Protein AF-A0A7S2ILF4-F1 (afdb_monomer)

pLDDT: mean 83.19, std 15.34, range [39.09, 96.94]

Sequence (115 aa):
AEERKKSASDAREAMVREAAARRKDAALRHVIISEKRDKKAATFTTAGVPFPFSSREQFERSLRAPLGKEWNTTASHQSLTAPKVSTVKGTIIDPIAIHRKADPAKNASRKLKGH

Secondary structure (DSSP, 8-state):
----PPPHHHHHHHHHHHHHHT-TTTT-TT--------TTGGGGS-SSPPTT-SSHHHHHHHTSS--STTTS-HHHHHHHHS-S----TT-------TT-PPPHHHHHHHHTS--

Organism: NCBI:txid156173

Nearest PDB structures (foldseek):
  7mq9-assembly1_SS  TM=7.281E-01  e=1.003E-04  Homo sapiens
  6rxt-assembly1_UN  TM=6.795E-01  e=5.011E-05  Thermochaetoides thermophila
  6rxu-assembly1_UN  TM=6.795E-01  e=5.011E-05  Thermochaetoides thermophila
  5oql-assembly1_K  TM=7.106E-01  e=2.150E-04  Thermochaetoides thermophila DSM 1495
  6rxy-assembly1_UN  TM=7.137E-01  e=2.470E-04  Thermochaetoides thermophila

InterPro domains:
  IPR006709 Small-subunit processome, Utp14 [PTHR14150] (4-104)

Structure (mmCIF, N/CA/C/O backbone):
data_AF-A0A7S2ILF4-F1
#
_entry.id   AF-A0A7S2ILF4-F1
#
loop_
_atom_site.group_PDB
_atom_site.id
_atom_site.type_symbol
_atom_site.label_atom_id
_atom_site.label_alt_id
_atom_site.label_comp_id
_atom_site.label_asym_id
_atom_site.label_entity_id
_atom_site.label_seq_id
_atom_site.pdbx_PDB_ins_code
_atom_site.Cartn_x
_atom_site.Cartn_y
_atom_site.Cartn_z
_atom_site.occupancy
_atom_site.B_iso_or_equiv
_atom_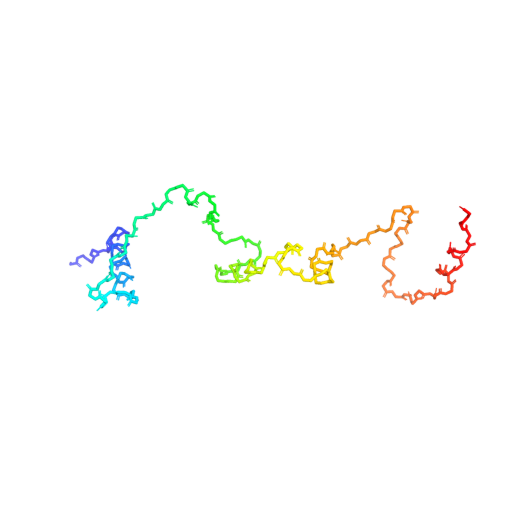site.auth_seq_id
_atom_site.auth_comp_id
_atom_site.auth_asym_id
_atom_site.auth_atom_id
_atom_site.pdbx_PDB_model_num
ATOM 1 N N . ALA A 1 1 ? -52.595 -17.064 8.989 1.00 40.59 1 ALA A N 1
ATOM 2 C CA . ALA A 1 1 ? -51.465 -16.743 9.881 1.00 40.59 1 ALA A CA 1
ATOM 3 C C . ALA A 1 1 ? -50.311 -16.313 8.989 1.00 40.59 1 ALA A C 1
ATOM 5 O O . ALA A 1 1 ? -49.766 -17.145 8.282 1.00 40.59 1 ALA A O 1
ATOM 6 N N . GLU A 1 2 ? -50.072 -15.009 8.885 1.00 47.88 2 GLU A N 1
ATOM 7 C CA . GLU A 1 2 ? -49.186 -14.416 7.879 1.00 47.88 2 GLU A CA 1
ATOM 8 C C . GLU A 1 2 ? -47.786 -14.216 8.474 1.00 47.88 2 GLU A C 1
ATOM 10 O O . GLU A 1 2 ? -47.618 -13.506 9.468 1.00 47.88 2 GLU A O 1
ATOM 15 N N . GLU A 1 3 ? -46.785 -14.890 7.905 1.00 58.28 3 GLU A N 1
ATOM 16 C CA . GLU A 1 3 ? -45.382 -14.737 8.287 1.00 58.28 3 GLU A CA 1
ATOM 17 C C . GLU A 1 3 ? -44.903 -13.318 7.949 1.00 58.28 3 GLU A C 1
ATOM 19 O O . GLU A 1 3 ? -44.620 -12.979 6.798 1.00 58.28 3 GLU A O 1
ATOM 24 N N . ARG A 1 4 ? -44.797 -12.462 8.970 1.00 61.00 4 ARG A N 1
ATOM 25 C CA . ARG A 1 4 ? -44.158 -11.148 8.854 1.00 61.00 4 ARG A CA 1
ATOM 26 C C . ARG A 1 4 ? -42.685 -11.332 8.482 1.00 61.00 4 ARG A C 1
ATOM 28 O O . ARG A 1 4 ? -41.852 -11.643 9.332 1.00 61.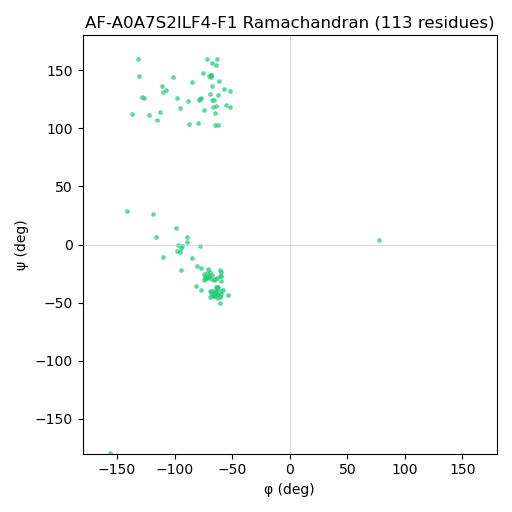00 4 ARG A O 1
ATOM 35 N N . LYS A 1 5 ? -42.355 -11.111 7.209 1.00 64.00 5 LYS A N 1
ATOM 36 C CA . LYS A 1 5 ? -40.971 -10.991 6.733 1.00 64.00 5 LYS A CA 1
ATOM 37 C C . LYS A 1 5 ? -40.277 -9.887 7.540 1.00 64.00 5 LYS A C 1
ATOM 39 O O . LYS A 1 5 ? -40.741 -8.748 7.537 1.00 64.00 5 LYS A O 1
ATOM 44 N N . LYS A 1 6 ? -39.192 -10.225 8.248 1.00 64.12 6 LYS A N 1
ATOM 45 C CA . LYS A 1 6 ? -38.354 -9.240 8.955 1.00 64.12 6 LYS A CA 1
ATOM 46 C C . LYS A 1 6 ? -37.946 -8.134 7.986 1.00 64.12 6 LYS A C 1
ATOM 48 O O . LYS A 1 6 ? -37.498 -8.419 6.874 1.00 64.12 6 LYS A O 1
ATOM 53 N N . SER A 1 7 ? -38.108 -6.885 8.406 1.00 78.88 7 SER A N 1
ATOM 54 C CA . SER A 1 7 ? -37.737 -5.739 7.584 1.00 78.88 7 SER A CA 1
ATOM 55 C C . SER A 1 7 ? -36.207 -5.608 7.502 1.00 78.88 7 SER A C 1
ATOM 57 O O . SER A 1 7 ? -35.469 -6.131 8.342 1.00 78.88 7 SER A O 1
ATOM 59 N N . ALA A 1 8 ? -35.699 -4.907 6.484 1.00 80.06 8 ALA A N 1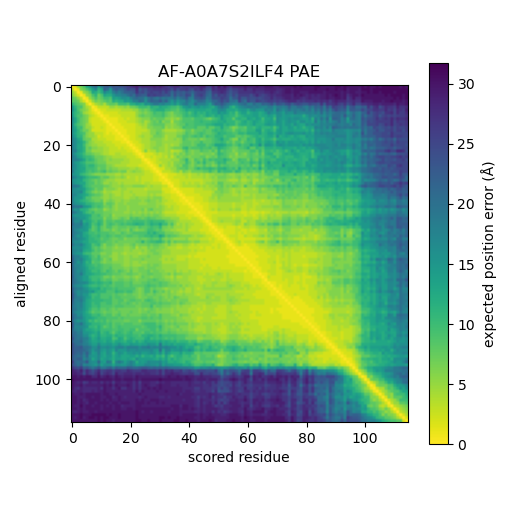
ATOM 60 C CA . ALA A 1 8 ? -34.258 -4.704 6.302 1.00 80.06 8 ALA A CA 1
ATOM 61 C C . ALA A 1 8 ? -33.595 -3.966 7.486 1.00 80.06 8 ALA A C 1
ATOM 63 O O . ALA A 1 8 ? -32.409 -4.177 7.749 1.00 80.06 8 ALA A O 1
ATOM 64 N N . SER A 1 9 ? -34.344 -3.130 8.219 1.00 80.44 9 SER A N 1
ATOM 65 C CA . SER A 1 9 ? -33.867 -2.493 9.452 1.00 80.44 9 SER A CA 1
ATOM 66 C C . SER A 1 9 ? -33.702 -3.504 10.581 1.00 80.44 9 SER A C 1
ATOM 68 O O . SER A 1 9 ? -32.636 -3.530 11.189 1.00 80.44 9 SER A O 1
ATOM 70 N N . ASP A 1 10 ? -34.677 -4.395 10.786 1.00 84.75 10 ASP A N 1
ATOM 71 C CA . ASP A 1 10 ? -34.607 -5.429 11.831 1.00 84.75 10 ASP A CA 1
ATOM 72 C C . ASP A 1 10 ? -33.446 -6.401 11.572 1.00 84.75 10 ASP A C 1
ATOM 74 O O . ASP A 1 10 ? -32.741 -6.823 12.490 1.00 84.75 10 ASP A O 1
ATOM 78 N N . ALA A 1 11 ? -33.214 -6.750 10.300 1.00 84.44 11 ALA A N 1
ATOM 79 C CA . ALA A 1 11 ? -32.087 -7.587 9.893 1.00 84.44 11 ALA A CA 1
ATOM 80 C C . ALA A 1 11 ? -30.738 -6.894 10.150 1.00 84.44 11 ALA A C 1
ATOM 82 O O . ALA A 1 11 ? -29.791 -7.525 10.624 1.00 84.44 11 ALA A O 1
ATOM 83 N N . ARG A 1 12 ? -30.650 -5.585 9.884 1.00 81.62 12 ARG A N 1
ATOM 84 C CA . ARG A 1 12 ? -29.449 -4.786 10.148 1.00 81.62 12 ARG A CA 1
ATOM 85 C C . ARG A 1 12 ? -29.189 -4.628 11.644 1.00 81.62 12 ARG A C 1
ATOM 87 O O . ARG A 1 12 ? -28.041 -4.752 12.058 1.00 81.62 12 ARG A O 1
ATOM 94 N N . GLU A 1 13 ? -30.217 -4.384 12.450 1.00 84.56 13 GLU A N 1
ATOM 95 C CA . GLU A 1 13 ? -30.090 -4.316 13.910 1.00 84.56 13 GLU A CA 1
ATOM 96 C C . GLU A 1 13 ? -29.650 -5.653 14.502 1.00 84.56 13 GLU A C 1
ATOM 98 O O . GLU A 1 13 ? -28.744 -5.685 15.336 1.00 84.56 13 GLU A O 1
ATOM 103 N N . ALA A 1 14 ? -30.217 -6.763 14.025 1.00 87.06 14 ALA A N 1
ATOM 104 C CA . ALA A 1 14 ? -29.782 -8.097 14.423 1.00 87.06 14 ALA A CA 1
ATOM 105 C C . ALA A 1 14 ? -28.305 -8.342 14.066 1.00 87.06 14 ALA A C 1
ATOM 107 O O . ALA A 1 14 ? -27.541 -8.802 14.914 1.00 87.06 14 ALA A O 1
ATOM 108 N N . MET A 1 15 ? -27.879 -7.962 12.855 1.00 84.06 15 MET A N 1
ATOM 109 C CA . MET A 1 15 ? -26.485 -8.087 12.413 1.00 84.06 15 MET A CA 1
ATOM 110 C C . MET A 1 15 ? -25.531 -7.234 13.257 1.00 84.06 15 MET A C 1
ATOM 112 O O . MET A 1 15 ? -24.456 -7.697 13.632 1.00 84.06 15 MET A O 1
ATOM 116 N N . VAL A 1 16 ? -25.916 -5.997 13.583 1.00 85.00 16 VAL A N 1
ATOM 117 C CA . VAL A 1 16 ? -25.114 -5.106 14.438 1.00 85.00 16 VAL A CA 1
ATOM 118 C C . VAL A 1 16 ? -25.004 -5.674 15.852 1.00 85.00 16 VAL A C 1
ATOM 120 O O . VAL A 1 16 ? -23.911 -5.688 16.414 1.00 85.00 16 VAL A O 1
ATOM 123 N N . ARG A 1 17 ? -26.098 -6.198 16.414 1.00 84.56 17 ARG A N 1
ATOM 124 C CA . ARG A 1 17 ? -26.104 -6.805 17.752 1.00 84.56 17 ARG A CA 1
ATOM 125 C C . ARG A 1 17 ? -25.247 -8.067 17.819 1.00 84.56 17 ARG A C 1
ATOM 127 O O . ARG A 1 17 ? -24.493 -8.234 18.775 1.00 84.56 17 ARG A O 1
ATOM 134 N N . GLU A 1 18 ? -25.326 -8.931 16.809 1.00 87.31 18 GLU A N 1
ATOM 135 C CA . GLU A 1 18 ? -24.461 -10.112 16.712 1.00 87.31 18 GLU A CA 1
ATOM 136 C C . GLU A 1 18 ? -22.988 -9.705 16.568 1.00 87.31 18 GLU A C 1
ATOM 138 O O . GLU A 1 18 ? -22.127 -10.209 17.291 1.00 87.31 18 GLU A O 1
ATOM 143 N N . ALA A 1 19 ? -22.689 -8.747 15.686 1.00 84.31 19 ALA A N 1
ATOM 144 C CA . ALA A 1 19 ? -21.334 -8.241 15.496 1.00 84.31 19 ALA A CA 1
ATOM 145 C C . ALA A 1 19 ? -20.763 -7.635 16.788 1.00 84.31 19 ALA A C 1
ATOM 147 O O . ALA A 1 19 ? -19.603 -7.884 17.113 1.00 84.31 19 ALA A O 1
ATOM 148 N N . ALA A 1 20 ? -21.579 -6.905 17.556 1.00 83.75 20 ALA A N 1
ATOM 149 C CA . ALA A 1 20 ? -21.184 -6.331 18.837 1.00 83.75 20 ALA A CA 1
ATOM 150 C C . ALA A 1 20 ? -20.814 -7.406 19.873 1.00 83.75 20 ALA A C 1
ATOM 152 O O . ALA A 1 20 ? -19.861 -7.201 20.625 1.00 83.75 20 ALA A O 1
ATOM 153 N N . ALA A 1 21 ? -21.519 -8.545 19.882 1.00 84.06 21 ALA A N 1
ATOM 154 C CA . ALA A 1 21 ? -21.250 -9.677 20.773 1.00 84.06 21 ALA A CA 1
ATOM 155 C C . ALA A 1 21 ? -20.010 -10.492 20.363 1.00 84.06 21 ALA A C 1
ATOM 157 O O . ALA A 1 21 ? -19.318 -11.034 21.220 1.00 84.06 21 ALA A O 1
ATOM 158 N N . ARG A 1 22 ? -19.691 -10.559 19.063 1.00 88.31 22 ARG A N 1
ATOM 159 C CA . ARG A 1 22 ? -18.508 -11.268 18.531 1.00 88.31 22 ARG A CA 1
ATOM 160 C C . ARG A 1 22 ? -17.192 -10.501 18.706 1.00 88.31 22 ARG A C 1
ATOM 162 O O . ARG A 1 22 ? -16.137 -10.990 18.295 1.00 88.31 22 ARG A O 1
ATOM 169 N N . ARG A 1 23 ? -17.231 -9.295 19.277 1.00 85.94 23 ARG A N 1
ATOM 170 C CA . ARG A 1 23 ? -16.035 -8.489 19.534 1.00 85.94 23 ARG A CA 1
ATOM 171 C C . ARG A 1 23 ? -15.154 -9.111 20.607 1.00 85.94 23 ARG A C 1
ATOM 173 O O . ARG A 1 23 ? -15.630 -9.672 21.586 1.00 85.94 23 ARG A O 1
ATOM 180 N N . LYS A 1 24 ? -13.844 -8.934 20.445 1.00 87.62 24 LYS A N 1
ATOM 181 C CA . LYS A 1 24 ? -12.841 -9.441 21.391 1.00 87.62 24 LYS A CA 1
ATOM 182 C C . LYS A 1 24 ? -12.852 -8.675 22.716 1.00 87.62 24 LYS A C 1
ATOM 184 O O . LYS A 1 24 ? -12.496 -9.238 23.743 1.00 87.62 24 LYS A O 1
ATOM 189 N N . ASP A 1 25 ? -13.258 -7.408 22.687 1.00 85.94 25 ASP A N 1
ATOM 190 C CA . ASP A 1 25 ? -13.307 -6.522 23.850 1.00 85.94 25 ASP A CA 1
ATOM 191 C C . ASP A 1 25 ? -14.588 -6.647 24.686 1.00 85.94 25 ASP A C 1
ATOM 193 O O . ASP A 1 25 ? -14.605 -6.174 25.817 1.00 85.94 25 ASP A O 1
ATOM 197 N N . ALA A 1 26 ? -15.626 -7.337 24.199 1.00 85.75 26 ALA A N 1
ATOM 198 C CA . ALA A 1 26 ? -16.944 -7.361 24.843 1.00 85.75 26 ALA A CA 1
ATOM 199 C C . ALA A 1 26 ? -16.941 -7.907 26.288 1.00 85.75 26 ALA A C 1
ATOM 201 O O . ALA A 1 26 ? -17.799 -7.537 27.085 1.00 85.75 26 ALA A O 1
ATOM 202 N N . ALA A 1 27 ? -15.981 -8.771 26.638 1.00 87.31 27 ALA A N 1
ATOM 203 C CA . ALA A 1 27 ? -15.840 -9.343 27.980 1.00 87.31 27 ALA A CA 1
ATOM 204 C C . ALA A 1 27 ? -14.817 -8.604 28.873 1.00 87.31 27 ALA A C 1
ATOM 206 O O . ALA A 1 27 ? -14.593 -9.003 30.018 1.00 87.31 27 ALA A O 1
ATOM 207 N N . LEU A 1 28 ? -14.161 -7.549 28.373 1.00 89.88 28 LEU A N 1
ATOM 208 C CA . LEU A 1 28 ? -13.099 -6.844 29.093 1.00 89.88 28 LEU A CA 1
ATOM 209 C C . LEU A 1 28 ? -13.676 -5.725 29.973 1.00 89.88 28 LEU A C 1
ATOM 211 O O . LEU A 1 28 ? -14.319 -4.801 29.492 1.00 89.88 28 LEU A O 1
ATOM 215 N N . ARG A 1 29 ? -13.382 -5.762 31.279 1.00 88.19 29 ARG A N 1
ATOM 216 C CA . ARG A 1 29 ? -13.943 -4.824 32.277 1.00 88.19 29 ARG A CA 1
ATOM 217 C C . ARG A 1 29 ? -13.486 -3.368 32.134 1.00 88.19 29 ARG A C 1
ATOM 219 O O . ARG A 1 29 ? -14.184 -2.472 32.594 1.00 88.19 29 ARG A O 1
ATOM 226 N N . HIS A 1 30 ? -12.305 -3.135 31.566 1.00 92.44 30 HIS A N 1
ATOM 227 C CA . HIS A 1 30 ? -11.648 -1.818 31.558 1.00 92.44 30 HIS A CA 1
ATOM 228 C C . HIS A 1 30 ? -11.467 -1.232 30.153 1.00 92.44 30 HIS A C 1
ATOM 230 O O . HIS A 1 30 ? -10.807 -0.208 29.999 1.00 92.44 30 HIS A O 1
ATOM 236 N N . VAL A 1 31 ? -12.025 -1.875 29.125 1.00 89.88 31 VAL A N 1
ATOM 237 C CA . VAL A 1 31 ? -11.873 -1.449 27.731 1.00 89.88 31 VAL A CA 1
ATOM 238 C C . VAL A 1 31 ? -13.223 -0.965 27.222 1.00 89.88 31 VAL A C 1
ATOM 240 O O . VAL A 1 31 ? -14.163 -1.740 27.104 1.00 89.88 31 VAL A O 1
ATOM 243 N N . ILE A 1 32 ? -13.313 0.333 26.932 1.00 86.31 32 ILE A N 1
ATOM 244 C CA . ILE A 1 32 ? -14.518 0.974 26.398 1.00 86.31 32 ILE A CA 1
ATOM 245 C C . ILE A 1 32 ? -14.134 1.629 25.069 1.00 86.31 32 ILE A C 1
ATOM 247 O O . ILE A 1 32 ? -13.365 2.588 25.050 1.00 86.31 32 ILE A O 1
ATOM 251 N N . ILE A 1 33 ? -14.649 1.102 23.954 1.00 88.62 33 ILE A N 1
ATOM 252 C CA . ILE A 1 33 ? -14.339 1.573 22.594 1.00 88.62 33 ILE A CA 1
ATOM 253 C C . ILE A 1 33 ? -15.566 2.270 22.004 1.00 88.62 33 ILE A C 1
ATOM 255 O O . ILE A 1 33 ? -16.669 1.727 22.014 1.00 88.62 33 ILE A O 1
ATOM 259 N N . SER A 1 34 ? -15.387 3.467 21.444 1.00 88.62 34 SER A N 1
ATOM 260 C CA . SER A 1 34 ? -16.464 4.167 20.740 1.00 88.62 34 SER A CA 1
ATOM 261 C C . SER A 1 34 ? -16.691 3.591 19.337 1.00 88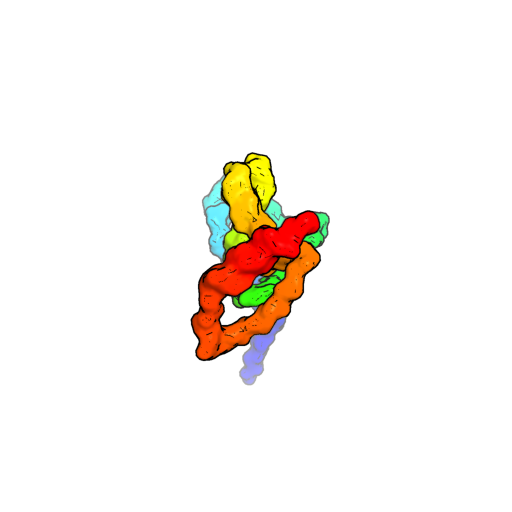.62 34 SER A C 1
ATOM 263 O O . SER A 1 34 ? -15.782 3.601 18.513 1.00 88.62 34 SER A O 1
ATOM 265 N N . GLU A 1 35 ? -17.922 3.193 19.019 1.00 84.56 35 GLU A N 1
ATOM 266 C CA . GLU A 1 35 ? -18.302 2.620 17.709 1.00 84.56 35 GLU A CA 1
ATOM 267 C C . GLU A 1 35 ? -18.740 3.670 16.673 1.00 84.56 35 GLU A C 1
ATOM 269 O O . GLU A 1 35 ? -19.233 3.353 15.588 1.00 84.56 35 GLU A O 1
ATOM 274 N N . LYS A 1 36 ? -18.599 4.955 17.007 1.00 91.00 36 LYS A N 1
ATOM 275 C CA . LYS A 1 36 ? -19.010 6.045 16.123 1.00 91.00 36 LYS A CA 1
ATOM 276 C C . LYS A 1 36 ? -18.112 6.065 14.886 1.00 91.00 36 LYS A C 1
ATOM 278 O O . LYS A 1 36 ? -16.897 6.197 14.995 1.00 91.00 36 LYS A O 1
ATOM 283 N N . ARG A 1 37 ? -18.720 5.993 13.699 1.00 89.50 37 ARG A N 1
ATOM 284 C CA . ARG A 1 37 ? -18.001 6.137 12.427 1.00 89.50 37 ARG A CA 1
ATOM 285 C C . ARG A 1 37 ? -17.442 7.553 12.297 1.00 89.50 37 ARG A C 1
ATOM 287 O O . ARG A 1 37 ? -18.205 8.520 12.300 1.00 89.50 37 ARG A O 1
ATOM 294 N N . ASP A 1 38 ? -16.134 7.661 12.093 1.00 93.88 38 ASP A N 1
ATOM 295 C CA . ASP A 1 38 ? -15.501 8.931 11.753 1.00 93.88 38 ASP A CA 1
ATOM 296 C C . ASP A 1 38 ? -15.805 9.305 10.291 1.00 93.88 38 ASP A C 1
ATOM 298 O O . ASP A 1 38 ? -15.415 8.615 9.346 1.00 93.88 38 ASP A O 1
ATOM 302 N N . LYS A 1 39 ? -16.535 10.410 10.105 1.00 92.31 39 LYS A N 1
ATOM 303 C CA . LYS A 1 39 ? -16.924 10.921 8.783 1.00 92.31 39 LYS A CA 1
ATOM 304 C C . LYS A 1 39 ? -15.748 11.533 8.021 1.00 92.31 39 LYS A C 1
ATOM 306 O O . LYS A 1 39 ? -15.768 11.505 6.795 1.00 92.31 39 LYS A O 1
ATOM 311 N N . LYS A 1 40 ? -14.745 12.073 8.721 1.00 93.31 40 LYS A N 1
ATOM 312 C CA . LYS A 1 40 ? -13.559 12.687 8.106 1.00 93.31 40 LYS A CA 1
ATOM 313 C C . LYS A 1 40 ? -12.584 11.624 7.614 1.00 93.31 40 LYS A C 1
ATOM 315 O O . LYS A 1 40 ? -12.039 11.769 6.533 1.00 93.31 40 LYS A O 1
ATOM 320 N N . ALA A 1 41 ? -12.404 10.540 8.369 1.00 92.19 41 ALA A N 1
ATOM 321 C CA . ALA A 1 41 ? -11.562 9.420 7.945 1.00 92.19 41 ALA A CA 1
ATOM 322 C C . ALA A 1 41 ? -12.205 8.584 6.823 1.00 92.19 41 ALA A C 1
ATOM 324 O O . ALA A 1 41 ? -11.509 7.997 5.994 1.00 92.19 41 ALA A O 1
ATOM 325 N N . ALA A 1 42 ? -13.542 8.545 6.769 1.00 90.38 42 ALA A N 1
ATOM 326 C CA . ALA A 1 42 ? -14.280 7.760 5.782 1.00 90.38 42 ALA A CA 1
ATOM 327 C C . ALA A 1 42 ? -13.987 8.148 4.322 1.00 90.38 42 ALA A C 1
ATOM 329 O O . ALA A 1 42 ? -14.171 7.305 3.448 1.00 90.38 42 ALA A O 1
ATOM 330 N N . THR A 1 43 ? -13.533 9.375 4.051 1.00 94.12 43 THR A N 1
ATOM 331 C CA . THR A 1 43 ? -13.174 9.835 2.697 1.00 94.12 43 THR A CA 1
ATOM 332 C C . THR A 1 43 ? -11.904 9.178 2.160 1.00 94.12 43 THR A C 1
ATOM 334 O O . THR A 1 43 ? -11.760 9.036 0.952 1.00 94.12 43 THR A O 1
ATOM 337 N N . PHE A 1 44 ? -10.998 8.750 3.043 1.00 93.44 44 PHE A N 1
ATOM 338 C CA . PHE A 1 44 ? -9.739 8.093 2.678 1.00 93.44 44 PHE A CA 1
ATOM 339 C C . PHE A 1 44 ? -9.872 6.570 2.570 1.00 93.44 44 PHE A C 1
ATOM 341 O O . PHE A 1 44 ? -8.892 5.873 2.325 1.00 93.44 44 PHE A O 1
ATOM 348 N N . THR A 1 45 ? -11.078 6.037 2.774 1.00 91.75 45 THR A N 1
ATOM 349 C CA . THR A 1 45 ? -11.375 4.613 2.605 1.00 91.75 45 THR A CA 1
ATOM 350 C C . THR A 1 45 ? -12.079 4.391 1.272 1.00 91.75 45 THR A C 1
ATOM 352 O O . THR A 1 45 ? -12.911 5.194 0.854 1.00 91.75 45 THR A O 1
ATOM 355 N N . THR A 1 46 ? -11.796 3.274 0.608 1.00 90.12 46 THR A N 1
ATOM 356 C CA . THR A 1 46 ? -12.469 2.916 -0.643 1.00 90.12 46 THR A CA 1
ATOM 357 C C . THR A 1 46 ? -13.949 2.600 -0.400 1.00 90.12 46 THR A C 1
ATOM 359 O O . THR A 1 46 ? -14.293 1.887 0.542 1.00 90.12 46 THR A O 1
ATOM 362 N N . ALA A 1 47 ? -14.839 3.100 -1.265 1.00 88.31 47 ALA A N 1
ATOM 363 C CA . ALA A 1 47 ? -16.282 2.847 -1.165 1.00 88.31 47 ALA A CA 1
ATOM 364 C C . ALA A 1 47 ? -16.655 1.364 -1.373 1.00 88.31 47 ALA A C 1
ATOM 366 O O . ALA A 1 47 ? -17.634 0.884 -0.807 1.00 88.31 47 ALA A O 1
ATOM 367 N N . GLY A 1 48 ? -15.861 0.640 -2.162 1.00 89.38 48 GLY A N 1
ATOM 368 C CA . GLY A 1 48 ? -16.016 -0.783 -2.442 1.00 89.38 48 GLY A CA 1
ATOM 369 C C . GLY A 1 48 ? -14.690 -1.405 -2.872 1.00 89.38 48 GLY A C 1
ATOM 370 O O . GLY A 1 48 ? -13.665 -0.728 -2.927 1.00 89.38 48 GLY A O 1
ATOM 371 N N . VAL A 1 49 ? -14.697 -2.702 -3.163 1.00 92.38 49 VAL A N 1
ATOM 372 C CA . VAL A 1 49 ? -13.502 -3.413 -3.635 1.00 92.38 49 VAL A CA 1
ATOM 373 C C . VAL A 1 49 ? -13.304 -3.119 -5.128 1.00 92.38 49 VAL A C 1
ATOM 375 O O . VAL A 1 49 ? -14.238 -3.340 -5.899 1.00 92.38 49 VAL A O 1
ATOM 378 N N . PRO A 1 50 ? -12.136 -2.608 -5.561 1.00 92.81 50 PRO A N 1
ATOM 379 C CA . PRO A 1 50 ? -11.899 -2.325 -6.972 1.00 92.81 50 PRO A CA 1
ATOM 380 C C . PRO A 1 50 ? -11.642 -3.610 -7.776 1.00 92.81 50 PRO A C 1
ATOM 382 O O . PRO A 1 50 ? -11.015 -4.551 -7.284 1.00 92.81 50 PRO A O 1
ATOM 385 N N . PHE A 1 51 ? -12.066 -3.623 -9.046 1.00 92.38 51 PHE A N 1
ATOM 386 C CA . PHE A 1 51 ? -11.634 -4.636 -10.018 1.00 92.38 51 PHE A CA 1
ATOM 387 C C . PHE A 1 51 ? -10.099 -4.598 -10.115 1.00 92.38 51 PHE A C 1
ATOM 389 O O . PHE A 1 51 ? -9.551 -3.494 -10.189 1.00 92.38 51 PHE A O 1
ATOM 396 N N . PRO A 1 52 ? -9.363 -5.725 -10.098 1.00 94.62 52 PRO A N 1
ATOM 397 C CA . PRO A 1 52 ? -9.758 -7.122 -10.337 1.00 94.62 52 PRO A CA 1
ATOM 398 C C . PRO A 1 52 ? -9.999 -7.977 -9.074 1.00 94.62 52 PRO A C 1
ATOM 400 O O . PRO A 1 52 ? -10.018 -9.204 -9.168 1.00 94.62 52 PRO A O 1
ATOM 403 N N . PHE A 1 53 ? -10.124 -7.382 -7.885 1.00 93.94 53 PHE A N 1
ATOM 404 C CA . PHE A 1 53 ? -10.226 -8.152 -6.641 1.00 93.94 53 PHE A CA 1
ATOM 405 C C . PHE A 1 53 ? -11.665 -8.586 -6.341 1.00 93.94 53 PHE A C 1
ATOM 407 O O . PHE A 1 53 ? -12.601 -7.802 -6.484 1.00 93.94 53 PHE A O 1
ATOM 414 N N . SER A 1 54 ? -11.834 -9.817 -5.848 1.00 91.50 54 SER A N 1
ATOM 415 C CA . SER A 1 54 ? -13.154 -10.360 -5.474 1.00 91.50 54 SER A CA 1
ATOM 416 C C . SER A 1 54 ? -13.487 -10.171 -3.993 1.00 91.50 54 SER A C 1
ATOM 418 O O . SER A 1 54 ? -14.650 -10.224 -3.604 1.00 91.50 54 SER A O 1
ATOM 420 N N . SER A 1 55 ? -12.471 -9.979 -3.147 1.00 94.12 55 SER A N 1
ATOM 421 C CA . SER A 1 55 ? -12.629 -9.836 -1.698 1.00 94.12 55 SER A CA 1
ATOM 422 C C . SER A 1 55 ? -11.874 -8.623 -1.175 1.00 94.12 55 SER A C 1
ATOM 424 O O . SER A 1 55 ? -10.767 -8.312 -1.620 1.00 94.12 55 SER A O 1
ATOM 426 N N . ARG A 1 56 ? -12.457 -7.975 -0.162 1.00 91.88 56 ARG A N 1
ATOM 427 C CA . ARG A 1 56 ? -11.845 -6.850 0.548 1.00 91.88 56 ARG A CA 1
ATOM 428 C C . ARG A 1 56 ? -10.502 -7.231 1.160 1.00 91.88 56 ARG A C 1
ATOM 430 O O . ARG A 1 56 ? -9.554 -6.460 1.078 1.00 91.88 56 ARG A O 1
ATOM 437 N N . GLU A 1 57 ? -10.404 -8.439 1.704 1.00 93.00 57 GLU A N 1
ATOM 438 C CA . GLU A 1 57 ? -9.166 -8.927 2.310 1.00 93.00 57 GLU A CA 1
ATOM 439 C C . GLU A 1 57 ? -8.035 -9.048 1.287 1.00 93.00 57 GLU A C 1
ATOM 441 O O . GLU A 1 57 ? -6.885 -8.768 1.609 1.00 93.00 57 GLU A O 1
ATOM 446 N N . GLN A 1 58 ? -8.341 -9.449 0.048 1.00 95.06 58 GLN A N 1
ATOM 447 C CA . GLN A 1 58 ? -7.339 -9.543 -1.018 1.00 95.06 58 GLN A CA 1
ATOM 448 C C . GLN A 1 58 ? -6.822 -8.155 -1.400 1.00 95.06 58 GLN A C 1
ATOM 450 O O . GLN A 1 58 ? -5.613 -7.957 -1.507 1.00 95.06 58 GLN A O 1
ATOM 455 N N . PHE A 1 59 ? -7.735 -7.191 -1.541 1.00 95.00 59 PHE A N 1
ATOM 456 C CA . PHE A 1 59 ? -7.387 -5.805 -1.833 1.00 95.00 59 PHE A CA 1
ATOM 457 C C . PHE A 1 59 ? -6.513 -5.193 -0.729 1.00 95.00 59 PHE A C 1
ATOM 459 O O . PHE A 1 59 ? -5.428 -4.689 -1.013 1.00 95.00 59 PHE A O 1
ATOM 466 N N . GLU A 1 60 ? -6.917 -5.308 0.537 1.00 93.69 60 GLU A N 1
ATOM 467 C CA . GLU A 1 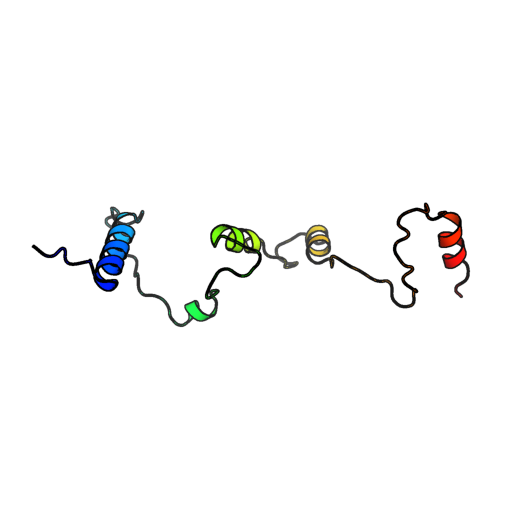60 ? -6.143 -4.767 1.663 1.00 93.69 60 GLU A CA 1
ATOM 468 C C . GLU A 1 60 ? -4.776 -5.455 1.811 1.00 93.69 60 GLU A C 1
ATOM 470 O O . GLU A 1 60 ? -3.777 -4.794 2.095 1.00 93.69 60 GLU A O 1
ATOM 475 N N . ARG A 1 61 ? -4.687 -6.768 1.548 1.00 94.50 61 ARG A N 1
ATOM 476 C CA . ARG A 1 61 ? -3.400 -7.488 1.514 1.00 94.50 61 ARG A CA 1
ATOM 477 C C . ARG A 1 61 ? -2.484 -6.977 0.407 1.00 94.50 61 ARG A C 1
ATOM 479 O O . ARG A 1 61 ? -1.280 -6.897 0.634 1.00 94.50 61 ARG A O 1
ATOM 486 N N . SER A 1 62 ? -3.035 -6.617 -0.753 1.00 93.25 62 SER A N 1
ATOM 487 C CA . SER A 1 62 ? -2.250 -6.098 -1.881 1.00 93.25 62 SER A CA 1
ATOM 488 C C . SER A 1 62 ? -1.596 -4.743 -1.583 1.00 93.25 62 SER A C 1
ATOM 490 O O . SER A 1 62 ? -0.501 -4.478 -2.067 1.00 93.25 62 SER A O 1
ATOM 492 N N . LEU A 1 63 ? -2.219 -3.919 -0.733 1.00 92.44 63 LEU A N 1
ATOM 493 C CA . LEU A 1 63 ? -1.732 -2.585 -0.357 1.00 92.44 63 LEU A CA 1
ATOM 494 C C . LEU A 1 63 ? -0.890 -2.567 0.927 1.00 92.44 63 LEU A C 1
ATOM 496 O O . LEU A 1 63 ? -0.423 -1.511 1.345 1.00 92.44 63 LEU A O 1
ATOM 500 N N . ARG A 1 64 ? -0.705 -3.717 1.581 1.00 94.62 64 ARG A N 1
ATOM 501 C CA . ARG A 1 64 ? -0.091 -3.800 2.914 1.00 94.62 64 ARG A CA 1
ATOM 502 C C . ARG A 1 64 ? 1.363 -3.319 2.956 1.00 94.62 64 ARG A C 1
ATOM 504 O O . ARG A 1 64 ? 1.821 -2.888 4.011 1.00 94.62 64 ARG A O 1
ATOM 511 N N . ALA A 1 65 ? 2.093 -3.441 1.850 1.00 93.31 65 ALA A N 1
ATOM 512 C CA . ALA A 1 65 ? 3.500 -3.072 1.772 1.00 93.31 65 ALA A CA 1
ATOM 513 C C . ALA A 1 65 ? 3.670 -1.668 1.159 1.00 93.31 65 ALA A C 1
ATOM 515 O O . ALA A 1 65 ? 3.177 -1.426 0.054 1.00 93.31 65 ALA A O 1
ATOM 516 N N . PRO A 1 66 ? 4.382 -0.746 1.829 1.00 95.00 66 PRO A N 1
ATOM 517 C CA . PRO A 1 66 ? 4.689 0.562 1.264 1.00 95.00 66 PRO A CA 1
ATOM 518 C C . PRO A 1 66 ? 5.700 0.429 0.121 1.00 95.00 66 PRO A C 1
ATOM 520 O O . PRO A 1 66 ? 6.615 -0.387 0.181 1.00 95.00 66 PRO A O 1
ATOM 523 N N . LEU A 1 67 ? 5.574 1.268 -0.908 1.00 94.38 67 LEU A N 1
ATOM 524 C CA . LEU A 1 67 ? 6.480 1.272 -2.067 1.00 94.38 67 LEU A CA 1
ATOM 525 C C . LEU A 1 67 ? 7.624 2.292 -1.947 1.00 94.38 67 LEU A C 1
ATOM 527 O O . LEU A 1 67 ? 8.500 2.310 -2.804 1.00 94.38 67 LEU A O 1
ATOM 531 N N . GLY A 1 68 ? 7.626 3.149 -0.921 1.00 94.50 68 GLY A N 1
ATOM 532 C CA . GLY A 1 68 ? 8.590 4.248 -0.760 1.00 94.50 68 GLY A CA 1
ATOM 533 C C . GLY A 1 68 ? 10.043 3.791 -0.591 1.00 94.50 68 GLY A C 1
ATOM 534 O O . GLY A 1 68 ? 10.305 2.645 -0.210 1.00 94.50 68 GLY A O 1
ATOM 535 N N . LYS A 1 69 ? 10.991 4.698 -0.864 1.00 95.62 69 LYS A N 1
ATOM 536 C CA . LYS A 1 69 ? 12.438 4.460 -0.681 1.00 95.62 69 LYS A CA 1
ATOM 537 C C . LYS A 1 69 ? 12.833 4.432 0.791 1.00 95.62 69 LYS A C 1
ATOM 539 O O . LYS A 1 69 ? 13.829 3.825 1.145 1.00 95.62 69 LYS A O 1
ATOM 544 N N . GLU A 1 70 ? 12.046 5.078 1.640 1.00 95.88 70 GLU A N 1
ATOM 545 C CA . GLU A 1 70 ? 12.305 5.214 3.073 1.00 95.88 70 GLU A CA 1
ATOM 546 C C . GLU A 1 70 ? 11.966 3.919 3.828 1.00 95.88 70 GLU A C 1
ATOM 548 O O . GLU A 1 70 ? 12.449 3.695 4.931 1.00 95.88 70 GLU A O 1
ATOM 553 N N . TRP A 1 71 ? 11.143 3.059 3.220 1.00 95.19 71 TRP A N 1
ATOM 554 C CA . TRP A 1 71 ? 10.604 1.844 3.836 1.00 95.19 71 TRP A CA 1
ATOM 555 C C . TRP A 1 71 ? 11.191 0.563 3.228 1.00 95.19 71 TRP A C 1
ATOM 557 O O . TRP A 1 71 ? 10.978 -0.521 3.764 1.00 95.19 71 TRP A O 1
ATOM 567 N N . ASN A 1 72 ? 11.921 0.676 2.114 1.00 96.19 72 ASN A N 1
ATOM 568 C CA . ASN A 1 72 ? 12.497 -0.442 1.371 1.00 96.19 72 ASN A CA 1
ATOM 569 C C . ASN A 1 72 ? 13.969 -0.182 1.055 1.00 96.19 72 ASN A C 1
ATOM 571 O O . ASN A 1 72 ? 14.415 0.957 0.979 1.00 96.19 72 ASN A O 1
ATOM 575 N N . THR A 1 73 ? 14.727 -1.240 0.774 1.00 96.38 73 THR A N 1
ATOM 576 C CA . THR A 1 73 ? 16.079 -1.081 0.225 1.00 96.38 73 THR A CA 1
ATOM 577 C C . THR A 1 73 ? 16.024 -0.504 -1.192 1.00 96.38 73 THR A C 1
ATOM 579 O O . THR A 1 73 ? 15.043 -0.682 -1.921 1.00 96.38 73 THR A O 1
ATOM 582 N N . THR A 1 74 ? 17.110 0.142 -1.625 1.00 95.31 74 THR A N 1
ATOM 583 C CA . THR A 1 74 ? 17.212 0.736 -2.967 1.00 95.31 74 THR A CA 1
ATOM 584 C C . THR A 1 74 ? 16.903 -0.268 -4.082 1.00 95.31 74 THR A C 1
ATOM 586 O O . THR A 1 74 ? 16.150 0.054 -5.000 1.00 95.31 74 THR A O 1
ATOM 589 N N . ALA A 1 75 ? 17.429 -1.494 -3.989 1.00 95.81 75 ALA A N 1
ATOM 590 C CA . ALA A 1 75 ? 17.209 -2.540 -4.990 1.00 95.81 75 ALA A CA 1
ATOM 591 C C . ALA A 1 75 ? 15.743 -3.008 -5.042 1.00 95.81 75 ALA A C 1
ATOM 593 O O . ALA A 1 75 ? 15.169 -3.149 -6.127 1.00 95.81 75 ALA A O 1
ATOM 594 N N . SER A 1 76 ? 15.109 -3.194 -3.879 1.00 95.69 76 SER A N 1
ATOM 595 C CA . SER A 1 76 ? 13.694 -3.5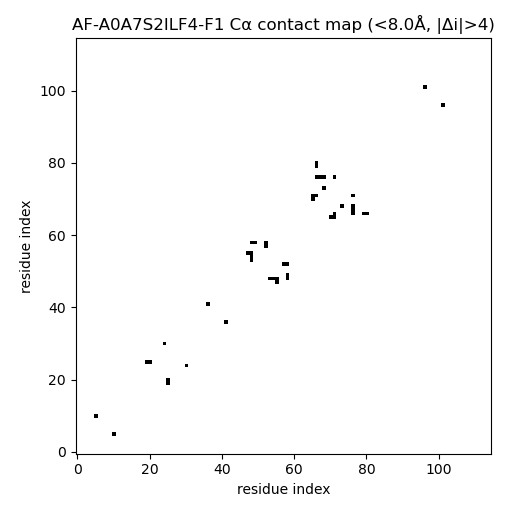69 -3.801 1.00 95.69 76 SER A CA 1
ATOM 596 C C . SER A 1 76 ? 12.795 -2.460 -4.337 1.00 95.69 76 SER A C 1
ATOM 598 O O . SER A 1 76 ? 11.904 -2.735 -5.134 1.00 95.69 76 SER A O 1
ATOM 600 N N . HIS A 1 77 ? 13.055 -1.199 -3.980 1.00 96.94 77 HIS A N 1
ATOM 601 C CA . HIS A 1 77 ? 12.290 -0.063 -4.496 1.00 96.94 77 HIS A CA 1
ATOM 602 C C . HIS A 1 77 ? 12.382 0.049 -6.026 1.00 96.94 77 HIS A C 1
ATOM 604 O O . HIS A 1 77 ? 11.358 0.213 -6.692 1.00 96.94 77 HIS A O 1
ATOM 610 N N . GLN A 1 78 ? 13.586 -0.082 -6.595 1.00 95.69 78 GLN A N 1
ATOM 611 C CA . GLN A 1 78 ? 13.782 -0.077 -8.050 1.00 95.69 78 GLN A CA 1
ATOM 612 C C . GLN A 1 78 ? 13.000 -1.207 -8.729 1.00 95.69 78 GLN A C 1
ATOM 614 O O . GLN A 1 78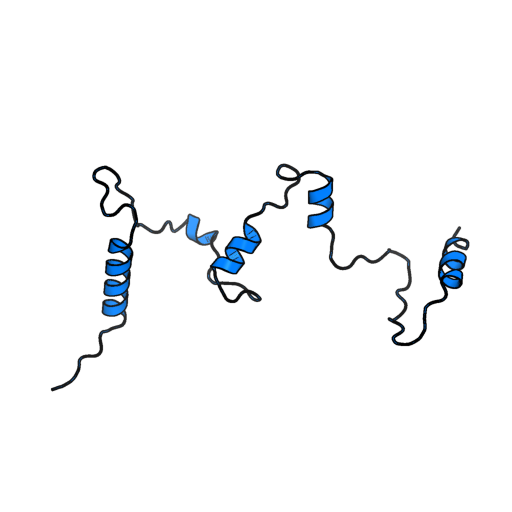 ? 12.353 -0.977 -9.746 1.00 95.69 78 GLN A O 1
ATOM 619 N N . SER A 1 79 ? 13.006 -2.405 -8.142 1.00 94.94 79 SER A N 1
ATOM 620 C CA . SER A 1 79 ? 12.285 -3.563 -8.686 1.00 94.94 79 SER A CA 1
ATOM 621 C C . SER A 1 79 ? 10.763 -3.408 -8.590 1.00 94.94 79 SER A C 1
ATOM 623 O O . SER A 1 79 ? 10.051 -3.762 -9.524 1.00 94.94 79 SER A O 1
ATOM 625 N N . LEU A 1 80 ? 10.254 -2.854 -7.484 1.00 94.88 80 LEU A N 1
ATOM 626 C CA . LEU A 1 80 ? 8.818 -2.667 -7.236 1.00 94.88 80 LEU A CA 1
ATOM 627 C C . LEU A 1 80 ? 8.194 -1.538 -8.069 1.00 94.88 80 LEU A C 1
ATOM 629 O O . LEU A 1 80 ? 7.001 -1.579 -8.358 1.00 94.88 80 LEU A O 1
ATOM 633 N N . THR A 1 81 ? 8.981 -0.524 -8.432 1.00 95.50 81 THR A N 1
ATOM 634 C CA . THR A 1 81 ? 8.516 0.636 -9.215 1.00 95.50 81 THR A CA 1
ATOM 635 C C . THR A 1 81 ? 8.817 0.520 -10.709 1.00 95.50 81 THR A C 1
ATOM 637 O O . THR A 1 81 ? 8.372 1.364 -11.490 1.00 95.50 81 THR A O 1
ATOM 640 N N . ALA A 1 82 ? 9.541 -0.521 -11.130 1.00 95.06 82 ALA A N 1
ATOM 641 C CA . ALA A 1 82 ? 9.823 -0.769 -12.535 1.00 95.06 82 ALA A CA 1
ATOM 642 C C . ALA A 1 82 ? 8.516 -1.024 -13.317 1.00 95.06 82 ALA A C 1
ATOM 644 O O . ALA A 1 82 ? 7.712 -1.875 -12.922 1.00 95.06 82 ALA A O 1
ATOM 645 N N . PRO A 1 83 ? 8.276 -0.320 -14.441 1.00 95.94 83 PRO A N 1
ATOM 646 C CA . PRO A 1 83 ? 7.078 -0.533 -15.239 1.00 95.94 83 PRO A CA 1
ATOM 647 C C . PRO A 1 83 ? 7.113 -1.911 -15.907 1.00 95.94 83 PRO A C 1
ATOM 649 O O . PRO A 1 83 ? 8.160 -2.379 -16.351 1.00 95.94 83 PRO A O 1
ATOM 652 N N . LYS A 1 84 ? 5.940 -2.539 -16.056 1.00 95.88 84 LYS A N 1
ATOM 653 C CA . LYS A 1 84 ? 5.810 -3.849 -16.719 1.00 95.88 84 LYS A CA 1
ATOM 654 C C . LYS A 1 84 ? 6.290 -3.836 -18.176 1.00 95.88 84 LYS A C 1
ATOM 656 O O . LYS A 1 84 ? 6.755 -4.854 -18.678 1.00 95.88 84 LYS A O 1
ATOM 661 N N . VAL A 1 85 ? 6.148 -2.700 -18.857 1.00 94.12 85 VAL A N 1
ATOM 662 C CA . VAL A 1 85 ? 6.583 -2.502 -20.242 1.00 94.12 85 VAL A CA 1
ATOM 663 C C . VAL A 1 85 ? 7.470 -1.267 -20.288 1.00 94.12 85 VAL A C 1
ATOM 665 O O . VAL A 1 85 ? 7.064 -0.194 -19.847 1.00 94.12 85 VAL A O 1
ATOM 668 N N . SER A 1 86 ? 8.675 -1.426 -20.828 1.00 93.25 86 SER A N 1
ATOM 669 C CA . SER A 1 86 ? 9.633 -0.343 -21.031 1.00 93.25 86 SER A CA 1
ATOM 670 C C . SER A 1 86 ? 10.107 -0.358 -22.480 1.00 93.25 86 SER A C 1
ATOM 672 O O . SER A 1 86 ? 10.534 -1.396 -22.986 1.00 93.25 86 SER A O 1
ATOM 674 N N . THR A 1 87 ? 10.005 0.786 -23.155 1.00 92.38 87 THR A N 1
ATOM 675 C CA . THR A 1 87 ? 10.436 0.968 -24.546 1.00 92.38 87 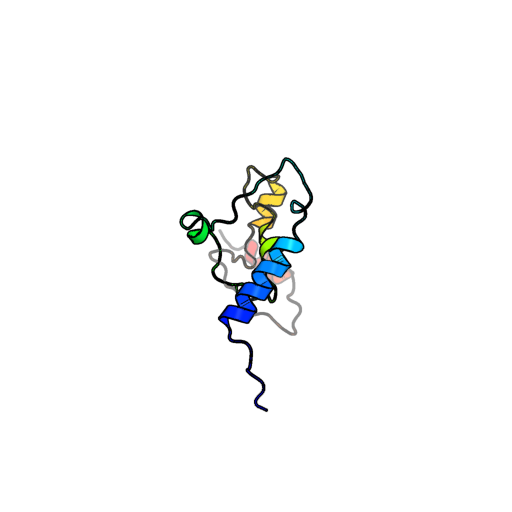THR A CA 1
ATOM 676 C C . THR A 1 87 ? 11.658 1.871 -24.597 1.00 92.38 87 THR A C 1
ATOM 678 O O . THR A 1 87 ? 11.685 2.925 -23.959 1.00 92.38 87 THR A O 1
ATOM 681 N N . VAL A 1 88 ? 12.647 1.504 -25.406 1.00 93.56 88 VAL A N 1
ATOM 682 C CA . VAL A 1 88 ? 13.816 2.356 -25.642 1.00 93.56 88 VAL A CA 1
ATOM 683 C C . VAL A 1 88 ? 13.432 3.473 -26.611 1.00 93.56 88 VAL A C 1
ATOM 685 O O . VAL A 1 88 ? 12.912 3.215 -27.696 1.00 93.56 88 VAL A O 1
ATOM 688 N N . LYS A 1 89 ? 13.682 4.728 -26.225 1.00 91.81 89 LYS A N 1
ATOM 689 C CA . LYS A 1 89 ? 13.430 5.886 -27.094 1.00 91.81 89 LYS A CA 1
ATOM 690 C C . LYS A 1 89 ? 14.291 5.793 -28.360 1.00 91.81 89 LYS A C 1
ATOM 692 O O . LYS A 1 89 ? 15.446 5.388 -28.294 1.00 91.81 89 LYS A O 1
ATOM 697 N N . GLY A 1 90 ? 13.727 6.171 -29.506 1.00 90.75 90 GLY A N 1
ATOM 698 C CA . GLY A 1 90 ? 14.445 6.207 -30.787 1.00 90.75 90 GLY A CA 1
ATOM 699 C C . GLY A 1 90 ? 14.652 4.848 -31.467 1.00 90.75 90 GLY A C 1
ATOM 700 O O . GLY A 1 90 ? 15.293 4.792 -32.509 1.00 90.75 90 GLY A O 1
ATOM 701 N N . THR A 1 91 ? 14.108 3.757 -30.917 1.00 89.69 91 THR A N 1
ATOM 702 C CA . THR A 1 91 ? 14.192 2.421 -31.530 1.00 89.69 91 THR A CA 1
ATOM 703 C C . THR A 1 91 ? 12.834 2.011 -32.103 1.00 89.69 91 THR A C 1
ATOM 705 O O . THR A 1 91 ? 11.815 2.133 -31.425 1.00 89.69 91 THR A O 1
ATOM 708 N N . ILE A 1 92 ? 12.816 1.505 -33.340 1.00 88.06 92 ILE A N 1
ATOM 709 C CA . ILE A 1 92 ? 11.617 0.911 -33.952 1.00 88.06 92 ILE A CA 1
ATOM 710 C C . ILE A 1 92 ? 11.302 -0.411 -33.241 1.00 88.06 92 ILE A C 1
ATOM 712 O O . ILE A 1 92 ? 12.184 -1.256 -33.084 1.00 88.06 92 ILE A O 1
ATOM 716 N N . ILE A 1 93 ? 10.048 -0.588 -32.815 1.00 87.75 93 ILE A N 1
ATOM 717 C CA . ILE A 1 93 ? 9.572 -1.825 -32.187 1.00 87.75 93 ILE A CA 1
ATOM 718 C C . ILE A 1 93 ? 9.104 -2.767 -33.293 1.00 87.75 93 ILE A C 1
ATOM 720 O O . ILE A 1 93 ? 8.036 -2.579 -33.874 1.00 87.75 93 ILE A O 1
ATOM 724 N N . ASP A 1 94 ? 9.924 -3.772 -33.587 1.00 87.88 94 ASP A N 1
ATOM 725 C CA . ASP A 1 94 ? 9.574 -4.826 -34.532 1.00 87.88 94 ASP A CA 1
ATOM 726 C C . ASP A 1 94 ? 8.445 -5.716 -33.952 1.00 87.88 94 ASP A C 1
ATOM 728 O O . ASP A 1 94 ? 8.403 -5.957 -32.739 1.00 87.88 94 ASP A O 1
ATOM 732 N N . PRO A 1 95 ? 7.510 -6.215 -34.783 1.00 89.62 95 PRO A N 1
ATOM 733 C CA . PRO A 1 95 ? 6.420 -7.070 -34.324 1.00 89.62 95 PRO A CA 1
ATOM 734 C C . PRO A 1 95 ? 6.939 -8.397 -33.757 1.00 89.62 95 PRO A C 1
ATOM 736 O O . PRO A 1 95 ? 7.991 -8.907 -34.149 1.00 89.62 95 PRO A O 1
ATOM 739 N N . ILE A 1 96 ? 6.152 -9.000 -32.864 1.00 85.94 96 ILE A N 1
ATOM 740 C CA . ILE A 1 96 ? 6.464 -10.309 -32.283 1.00 85.94 96 ILE A CA 1
ATOM 741 C C . ILE A 1 96 ? 6.437 -11.362 -33.402 1.00 85.94 96 ILE A C 1
ATOM 743 O O . ILE A 1 96 ? 5.387 -11.656 -33.971 1.00 85.94 96 ILE A O 1
ATOM 747 N N . ALA A 1 97 ? 7.591 -11.945 -33.731 1.00 82.94 97 ALA A N 1
ATOM 748 C CA . ALA A 1 97 ? 7.676 -13.030 -34.704 1.00 82.94 97 ALA A CA 1
ATOM 749 C C . ALA A 1 97 ? 7.272 -14.356 -34.039 1.00 82.94 97 ALA A C 1
ATOM 751 O O . ALA A 1 97 ? 8.042 -14.936 -33.280 1.00 82.94 97 ALA A O 1
ATOM 752 N N . ILE A 1 98 ? 6.067 -14.846 -34.337 1.00 69.62 98 ILE A N 1
ATOM 753 C CA . ILE A 1 98 ? 5.478 -16.029 -33.680 1.00 69.62 98 ILE A CA 1
ATOM 754 C C . ILE A 1 98 ? 6.213 -17.337 -34.072 1.00 69.62 98 ILE A C 1
ATOM 756 O O . ILE A 1 98 ? 6.240 -18.283 -33.290 1.00 69.62 98 ILE A O 1
ATOM 760 N N . HIS A 1 99 ? 6.896 -17.383 -35.232 1.00 63.25 99 HIS A N 1
ATOM 761 C CA . HIS A 1 99 ? 7.544 -18.606 -35.755 1.00 63.25 99 HIS A CA 1
ATOM 762 C C . HIS A 1 99 ? 8.908 -18.411 -36.444 1.00 63.25 99 HIS A C 1
ATOM 764 O O . HIS A 1 99 ? 9.286 -19.194 -37.313 1.00 63.25 99 HIS A O 1
ATOM 770 N N . ARG A 1 100 ? 9.698 -17.400 -36.075 1.00 55.09 100 ARG A N 1
ATOM 771 C CA . ARG A 1 100 ? 11.083 -17.293 -36.564 1.00 55.09 100 ARG A CA 1
ATOM 772 C C . ARG A 1 100 ? 11.983 -16.892 -35.413 1.00 55.09 100 ARG A C 1
ATOM 774 O O . ARG A 1 100 ? 11.862 -15.779 -34.912 1.00 55.09 100 ARG A O 1
ATOM 781 N N . LYS A 1 101 ? 12.866 -17.806 -34.988 1.00 55.44 101 LYS A N 1
ATOM 782 C CA . LYS A 1 101 ? 13.930 -17.491 -34.026 1.00 55.44 101 LYS A CA 1
ATOM 783 C C . LYS A 1 101 ? 14.673 -16.269 -34.565 1.00 55.44 101 LYS A C 1
ATOM 785 O O . LYS A 1 101 ? 15.169 -16.302 -35.687 1.00 55.44 101 LYS A O 1
ATOM 790 N N . ALA A 1 102 ? 14.661 -15.172 -33.816 1.00 58.75 102 ALA A N 1
ATOM 791 C CA . ALA A 1 102 ? 15.404 -13.984 -34.195 1.00 58.75 102 ALA A CA 1
ATOM 792 C C . ALA A 1 102 ? 16.901 -14.313 -34.117 1.00 58.75 102 ALA A C 1
ATOM 794 O O . ALA A 1 102 ? 17.394 -14.665 -33.046 1.00 58.75 102 ALA A O 1
ATOM 795 N N . ASP A 1 103 ? 17.614 -14.228 -35.241 1.00 60.22 103 ASP A N 1
ATOM 796 C CA . ASP A 1 103 ? 19.059 -14.447 -35.272 1.00 60.22 103 ASP A CA 1
ATOM 797 C C . ASP A 1 103 ? 19.763 -13.364 -34.429 1.00 60.22 103 ASP A C 1
ATOM 799 O O . ASP A 1 103 ? 19.670 -12.175 -34.767 1.00 60.22 103 ASP A O 1
ATOM 803 N N . PRO A 1 104 ? 20.498 -13.721 -33.357 1.00 57.72 104 PRO A N 1
ATOM 804 C CA . PRO A 1 104 ? 21.110 -12.744 -32.448 1.00 57.72 104 PRO A CA 1
ATOM 805 C C . PRO A 1 104 ? 22.123 -11.818 -33.150 1.00 57.72 104 PRO A C 1
ATOM 807 O O . PRO A 1 104 ? 22.361 -10.694 -32.705 1.00 57.72 104 PRO A O 1
ATOM 810 N N . ALA A 1 105 ? 22.663 -12.241 -34.298 1.00 58.22 105 ALA A N 1
ATOM 811 C CA . ALA A 1 105 ? 23.631 -11.485 -35.091 1.00 58.22 105 ALA A CA 1
ATOM 812 C C . ALA A 1 105 ? 23.055 -10.219 -35.760 1.00 58.22 105 ALA A C 1
ATOM 814 O O . ALA A 1 105 ? 23.787 -9.239 -35.932 1.00 58.22 105 ALA A O 1
ATOM 815 N N . LYS A 1 106 ? 21.754 -10.182 -36.102 1.00 57.81 106 LYS A N 1
ATOM 816 C CA . LYS A 1 106 ? 21.131 -8.990 -36.721 1.00 57.81 106 LYS A CA 1
ATOM 817 C C . LYS A 1 106 ? 20.891 -7.855 -35.723 1.00 57.81 106 LYS A C 1
ATOM 819 O O . LYS A 1 106 ? 20.866 -6.693 -36.117 1.00 57.81 106 LYS A O 1
ATOM 824 N N . ASN A 1 107 ? 20.744 -8.171 -34.435 1.00 55.81 107 ASN A N 1
ATOM 825 C CA . ASN A 1 107 ? 20.515 -7.160 -33.401 1.00 55.81 107 ASN A CA 1
ATOM 826 C C . ASN A 1 107 ? 21.832 -6.493 -32.949 1.00 55.81 107 ASN A C 1
ATOM 828 O O . ASN A 1 107 ? 21.881 -5.284 -32.730 1.00 55.81 107 ASN A O 1
ATOM 832 N N . ALA A 1 108 ? 22.934 -7.252 -32.896 1.00 54.12 108 ALA A N 1
ATOM 833 C CA . ALA A 1 108 ? 24.261 -6.728 -32.554 1.00 54.12 108 ALA A CA 1
ATOM 834 C C . ALA A 1 108 ? 24.820 -5.769 -33.624 1.00 54.12 108 ALA A C 1
ATOM 836 O O . ALA A 1 108 ? 25.371 -4.720 -33.295 1.00 54.12 108 ALA A O 1
ATOM 837 N N . SER A 1 109 ? 24.618 -6.075 -34.908 1.00 51.41 109 SER A N 1
ATOM 838 C CA . SER A 1 109 ? 25.083 -5.235 -36.025 1.00 51.41 109 SER A CA 1
ATOM 839 C C . SER A 1 109 ? 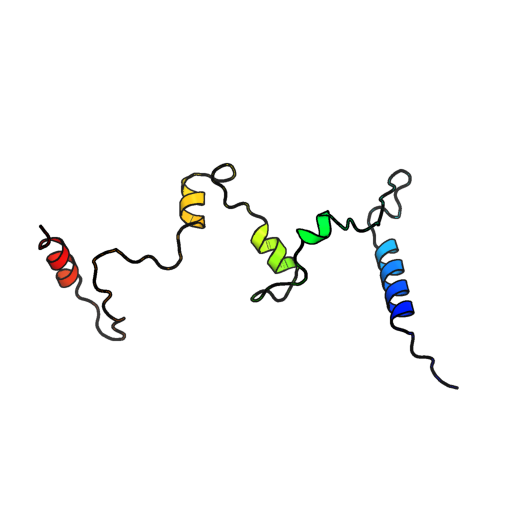24.308 -3.915 -36.168 1.00 51.41 109 SER A C 1
ATOM 841 O O . SER A 1 109 ? 24.849 -2.945 -36.695 1.00 51.41 109 SER A O 1
ATOM 843 N N . ARG A 1 110 ? 23.087 -3.821 -35.619 1.00 56.72 110 ARG A N 1
ATOM 844 C CA . ARG A 1 110 ? 22.328 -2.559 -35.510 1.00 56.72 110 ARG A CA 1
ATOM 845 C C . ARG A 1 110 ? 22.892 -1.634 -34.417 1.00 56.72 110 ARG A C 1
ATOM 847 O O . ARG A 1 110 ? 22.785 -0.421 -34.541 1.00 56.72 110 ARG A O 1
ATOM 854 N N . LYS A 1 111 ? 23.543 -2.195 -33.385 1.00 52.69 111 LYS A N 1
ATOM 855 C CA . LYS A 1 111 ? 24.146 -1.460 -32.254 1.00 52.69 111 LYS A CA 1
ATOM 856 C C . LYS A 1 111 ? 25.522 -0.852 -32.566 1.00 52.69 111 LYS A C 1
ATOM 858 O O . LYS A 1 111 ? 25.945 0.061 -31.873 1.00 52.69 111 LYS A O 1
ATOM 863 N N . LEU A 1 112 ? 26.192 -1.327 -33.617 1.00 48.69 112 LEU A N 1
ATOM 864 C CA . LEU A 1 112 ? 27.501 -0.837 -34.082 1.00 48.69 112 LEU A CA 1
ATOM 865 C C . LEU A 1 112 ? 27.410 0.221 -35.199 1.00 48.69 112 LEU A C 1
ATOM 867 O O . LEU A 1 112 ? 28.438 0.727 -35.634 1.00 48.69 112 LEU A O 1
ATOM 871 N N . LYS A 1 113 ? 26.202 0.554 -35.682 1.00 47.56 113 LYS A N 1
ATOM 872 C CA . LYS A 1 113 ? 25.984 1.452 -36.834 1.00 47.56 113 LYS A CA 1
ATOM 873 C C . LYS A 1 113 ? 25.188 2.719 -36.491 1.00 47.56 113 LYS A C 1
ATOM 875 O O . LYS A 1 113 ? 24.515 3.274 -37.354 1.00 47.56 113 LYS A O 1
ATOM 880 N N . GLY A 1 114 ? 25.242 3.146 -35.232 1.00 43.94 114 GLY A N 1
ATOM 881 C CA . GLY A 1 114 ? 24.785 4.461 -34.788 1.00 43.94 114 GLY A CA 1
ATOM 882 C C . GLY A 1 114 ? 25.983 5.250 -34.274 1.00 43.94 114 GLY A C 1
ATOM 883 O O . GLY A 1 114 ? 26.523 4.892 -33.229 1.00 43.94 114 GLY A O 1
ATOM 884 N N . HIS A 1 115 ? 26.410 6.245 -35.055 1.00 39.09 115 HIS A N 1
ATOM 885 C CA . HIS A 1 115 ? 27.221 7.367 -34.582 1.00 39.09 115 HIS A CA 1
ATOM 886 C C . HIS A 1 115 ? 26.372 8.286 -33.702 1.00 39.09 115 HIS A C 1
ATOM 888 O O . HIS A 1 115 ? 25.154 8.385 -33.983 1.00 39.09 115 HIS A O 1
#

Foldseek 3Di:
DDPDDDDPVNVVVVVVVVVCVPDPCNPPPPDDDDPDDDPVVVVVDDPDDDPPDPDPVVRCVVPVQDLDCVRDPPVSNCVVPDDPDDDDPPDDDDDDDPPDDPDPVVVVVVVVPDD

Solvent-accessible surface area (backbone atoms only — not comparable to full-atom values): 7990 Å² total; per-residue (Å²): 137,81,84,78,73,79,48,75,63,58,54,48,52,51,50,51,55,52,53,57,65,71,41,88,55,67,84,46,94,88,62,85,81,83,85,73,81,57,72,79,62,52,73,83,48,77,95,63,69,58,87,95,48,91,44,63,68,58,50,54,60,70,62,67,67,78,74,48,67,91,79,38,55,71,69,57,28,54,62,74,70,53,68,97,74,83,79,68,84,98,58,87,83,76,77,88,64,91,88,53,87,79,62,70,68,67,61,56,59,59,69,75,71,67,133

Mean predicted aligned error: 12.36 Å

Radius of gyration: 28.4 Å; Cα contacts (8 Å, |Δi|>4): 24; chains: 1; bounding box: 79×31×69 Å